Protein AF-A0A957V3A1-F1 (afdb_mono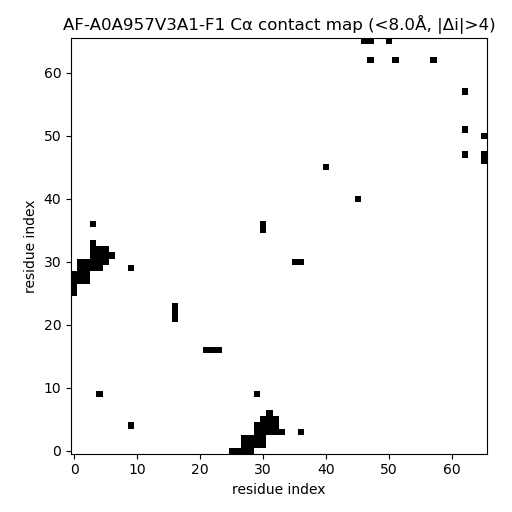mer)

Sequence (66 aa):
MLEVRTLSDVLAGAARTLDTGRAEAEAQIAFATPELLWQVLTGKRWELLQAMCGAGPMSIREAARR

Structure (mmCIF, N/CA/C/O backbone):
data_AF-A0A957V3A1-F1
#
_entry.id   AF-A0A957V3A1-F1
#
loop_
_atom_site.group_PDB
_atom_site.id
_atom_site.type_symbol
_atom_site.label_atom_id
_atom_site.label_alt_id
_atom_site.label_comp_id
_atom_site.label_asym_id
_atom_site.label_entity_id
_atom_site.label_seq_id
_atom_site.pdbx_PDB_ins_code
_atom_site.Cartn_x
_atom_site.Cartn_y
_atom_site.Cartn_z
_atom_site.occupancy
_atom_site.B_iso_or_equiv
_atom_site.auth_seq_id
_atom_site.auth_comp_id
_atom_site.auth_asym_id
_atom_site.auth_atom_id
_atom_site.pdbx_PDB_model_num
ATOM 1 N N . MET A 1 1 ? -3.837 2.729 -4.850 1.00 85.19 1 MET A N 1
ATOM 2 C CA . MET A 1 1 ? -3.852 3.758 -3.790 1.00 85.19 1 MET A CA 1
ATOM 3 C C . MET A 1 1 ? -3.404 3.189 -2.437 1.00 85.19 1 MET A C 1
ATOM 5 O O . MET A 1 1 ? -3.704 2.033 -2.155 1.00 85.19 1 MET A O 1
ATOM 9 N N . LEU A 1 2 ? -2.657 3.960 -1.631 1.00 90.44 2 LEU A N 1
ATOM 10 C CA . LEU A 1 2 ? -2.323 3.628 -0.233 1.00 90.44 2 LEU A CA 1
ATOM 11 C C . LEU A 1 2 ? -3.265 4.408 0.688 1.00 90.44 2 LEU A C 1
ATOM 13 O O . LEU A 1 2 ? -3.384 5.621 0.535 1.00 90.44 2 LEU A O 1
ATOM 17 N N . GLU A 1 3 ? -3.919 3.729 1.625 1.00 94.12 3 GLU A N 1
ATOM 18 C CA . GLU A 1 3 ? -4.956 4.328 2.474 1.00 94.12 3 GLU A CA 1
ATOM 19 C C . GLU A 1 3 ? -4.805 3.908 3.936 1.00 94.12 3 GLU A C 1
ATOM 21 O O . GLU A 1 3 ? -4.234 2.860 4.239 1.00 94.12 3 GLU A O 1
ATOM 26 N N . VAL A 1 4 ? -5.373 4.700 4.846 1.00 95.88 4 VAL A N 1
ATOM 27 C CA . VAL A 1 4 ? -5.546 4.322 6.253 1.00 95.88 4 VAL A CA 1
ATOM 28 C C . VAL A 1 4 ? -7.030 4.110 6.518 1.00 95.88 4 VAL A C 1
ATOM 30 O O . VAL A 1 4 ? -7.809 5.057 6.430 1.00 95.88 4 VAL A O 1
ATOM 33 N N . ARG A 1 5 ? -7.420 2.870 6.818 1.00 96.56 5 ARG A N 1
ATOM 34 C CA . ARG A 1 5 ? -8.816 2.440 6.986 1.00 96.56 5 ARG A CA 1
ATOM 35 C C . ARG A 1 5 ? -8.918 1.295 7.975 1.00 96.56 5 ARG A C 1
ATOM 37 O O . ARG A 1 5 ? -7.993 0.497 8.118 1.00 96.56 5 ARG A O 1
ATOM 44 N N . THR A 1 6 ? -10.075 1.171 8.617 1.00 96.31 6 THR A N 1
ATOM 45 C CA . THR A 1 6 ? -10.322 0.038 9.506 1.00 96.31 6 THR A CA 1
ATOM 46 C C . THR A 1 6 ? -10.569 -1.239 8.704 1.00 96.31 6 THR A C 1
ATOM 48 O O . THR A 1 6 ? -10.983 -1.204 7.542 1.00 96.31 6 THR A O 1
ATOM 51 N N . LEU A 1 7 ? -10.378 -2.394 9.345 1.00 95.38 7 LEU A N 1
ATOM 52 C CA . LEU A 1 7 ? -10.729 -3.683 8.745 1.00 95.38 7 LEU A CA 1
ATOM 53 C C . LEU A 1 7 ? -12.215 -3.741 8.351 1.00 95.38 7 LEU A C 1
ATOM 55 O O . LEU A 1 7 ? -12.546 -4.276 7.297 1.00 95.38 7 LEU A O 1
ATOM 59 N N . SER A 1 8 ? -13.095 -3.153 9.166 1.00 96.94 8 SER A N 1
ATOM 60 C CA . SER A 1 8 ? -14.532 -3.090 8.879 1.00 96.94 8 SER A CA 1
ATOM 61 C C . SER A 1 8 ? -14.808 -2.349 7.569 1.00 96.94 8 SER A C 1
ATOM 63 O O . SER A 1 8 ? -15.552 -2.846 6.728 1.00 96.94 8 SER A O 1
ATOM 65 N N . ASP A 1 9 ? -14.137 -1.217 7.332 1.00 95.62 9 ASP A N 1
ATOM 66 C CA . ASP A 1 9 ? -14.301 -0.439 6.096 1.00 95.62 9 ASP A CA 1
ATOM 67 C C . ASP A 1 9 ? -13.811 -1.202 4.861 1.00 95.62 9 ASP A C 1
ATOM 69 O O . ASP A 1 9 ? -14.373 -1.073 3.770 1.00 95.62 9 ASP A O 1
ATOM 73 N N . VAL A 1 10 ? -12.734 -1.980 5.004 1.00 94.75 10 VAL A N 1
ATOM 74 C CA . VAL A 1 10 ? -12.201 -2.840 3.936 1.00 94.75 10 VAL A CA 1
ATOM 75 C C . VAL A 1 10 ? -13.176 -3.964 3.611 1.00 94.75 10 VAL A C 1
ATOM 77 O O . VAL A 1 10 ? -13.523 -4.149 2.446 1.00 94.75 10 VAL A O 1
ATOM 80 N N . LEU A 1 11 ? -13.678 -4.663 4.628 1.00 95.62 11 LEU A N 1
ATOM 81 C CA . LEU A 1 11 ? -14.636 -5.752 4.445 1.00 95.62 11 LEU A CA 1
ATOM 82 C C . LEU A 1 11 ? -15.977 -5.257 3.898 1.00 95.62 11 LEU A C 1
ATOM 84 O O . LEU A 1 11 ? -16.543 -5.895 3.015 1.00 95.62 11 LEU A O 1
ATOM 88 N N . ALA A 1 12 ? -16.455 -4.096 4.348 1.00 95.12 12 ALA A N 1
ATOM 89 C CA . ALA A 1 12 ? -17.658 -3.476 3.806 1.00 95.12 12 ALA A CA 1
ATOM 90 C C . ALA A 1 12 ? -17.488 -3.104 2.324 1.00 95.12 12 ALA A C 1
ATOM 92 O O . ALA A 1 12 ? -18.414 -3.283 1.537 1.00 95.12 12 ALA A O 1
ATOM 93 N N . GLY A 1 13 ? -16.310 -2.612 1.924 1.00 93.12 13 GLY A N 1
ATOM 94 C CA . GLY A 1 13 ? -15.978 -2.385 0.513 1.00 93.12 13 GLY A CA 1
ATOM 95 C C . GLY A 1 13 ? -15.975 -3.675 -0.300 1.00 93.12 13 GLY A C 1
ATOM 96 O O . GLY A 1 13 ? -16.635 -3.751 -1.332 1.00 93.12 13 GLY A O 1
ATOM 97 N N . ALA A 1 14 ? -15.311 -4.716 0.205 1.00 93.00 14 ALA A N 1
ATOM 98 C CA . ALA A 1 14 ? -15.272 -6.019 -0.448 1.00 93.00 14 ALA A CA 1
ATOM 99 C C . ALA A 1 14 ? -16.675 -6.627 -0.623 1.00 93.00 14 ALA A C 1
ATOM 101 O O . ALA A 1 14 ? -16.995 -7.099 -1.711 1.00 93.00 14 ALA A O 1
ATOM 102 N N . ALA A 1 15 ? -17.530 -6.558 0.403 1.00 95.88 15 ALA A N 1
ATOM 103 C CA . ALA A 1 15 ? -18.916 -7.016 0.322 1.00 95.88 15 ALA A CA 1
ATOM 104 C C . ALA A 1 15 ? -19.694 -6.281 -0.783 1.00 95.88 15 ALA A C 1
ATOM 106 O O . ALA A 1 15 ? -20.304 -6.928 -1.628 1.00 95.88 15 ALA A O 1
ATOM 107 N N . ARG A 1 16 ? -19.582 -4.946 -0.869 1.00 94.50 16 ARG A N 1
ATOM 108 C CA . ARG A 1 16 ? -20.219 -4.165 -1.948 1.00 94.50 16 ARG A CA 1
ATOM 109 C C . ARG A 1 16 ? -19.734 -4.572 -3.339 1.00 94.50 16 ARG A C 1
ATOM 111 O O . ARG A 1 16 ? -20.535 -4.644 -4.271 1.00 94.50 16 ARG A O 1
ATOM 118 N N . THR A 1 17 ? -18.440 -4.835 -3.497 1.00 95.25 17 THR A N 1
ATOM 119 C CA . THR A 1 17 ? -17.864 -5.307 -4.765 1.00 95.25 17 THR A CA 1
ATOM 120 C C . THR A 1 17 ? -18.428 -6.668 -5.161 1.00 95.25 17 THR A C 1
ATOM 122 O O . THR A 1 17 ? -18.750 -6.876 -6.330 1.00 95.25 17 THR A O 1
ATOM 125 N N . LEU A 1 18 ? -18.594 -7.577 -4.196 1.00 95.75 18 LEU A N 1
ATOM 126 C CA . LEU A 1 18 ? -19.207 -8.885 -4.428 1.00 95.75 18 LEU A CA 1
ATOM 127 C C . LEU A 1 18 ? -20.690 -8.759 -4.795 1.00 95.75 18 LEU A C 1
ATOM 129 O O . LEU A 1 18 ? -21.119 -9.371 -5.770 1.00 95.75 1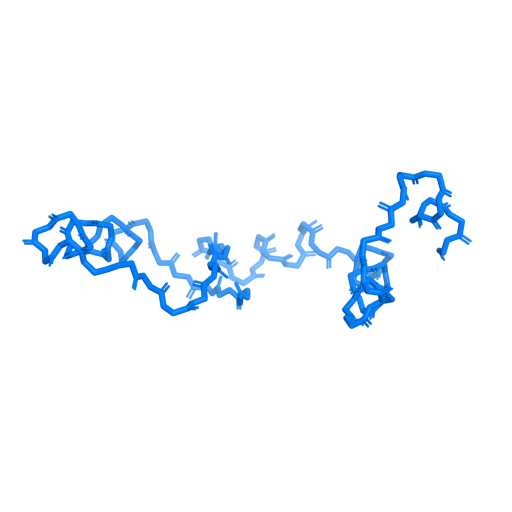8 LEU A O 1
ATOM 133 N N . ASP A 1 19 ? -21.444 -7.924 -4.080 1.00 96.88 19 ASP A N 1
ATOM 134 C CA . ASP A 1 19 ? -22.879 -7.727 -4.318 1.00 96.88 19 ASP A CA 1
ATOM 135 C C . ASP A 1 19 ? -23.162 -7.084 -5.681 1.00 96.88 19 ASP A C 1
ATOM 137 O O . ASP A 1 19 ? -24.125 -7.428 -6.366 1.00 96.88 19 ASP A O 1
ATOM 141 N N . THR A 1 20 ? -22.328 -6.126 -6.088 1.00 95.81 20 THR A N 1
ATOM 142 C CA . THR A 1 20 ? -22.532 -5.369 -7.333 1.00 95.81 20 THR A CA 1
ATOM 143 C C . THR A 1 20 ? -21.826 -5.980 -8.539 1.00 95.81 20 THR A C 1
ATOM 145 O O . THR A 1 20 ? -22.115 -5.591 -9.672 1.00 95.81 20 THR A O 1
ATOM 148 N N . GLY A 1 21 ? -20.865 -6.880 -8.315 1.00 95.56 21 GLY A N 1
ATOM 149 C CA . GLY A 1 21 ? -19.960 -7.391 -9.344 1.00 95.56 21 GLY A CA 1
ATOM 150 C C . GLY A 1 21 ? -19.054 -6.319 -9.964 1.00 95.56 21 GLY A C 1
ATOM 151 O O . GLY A 1 21 ? -18.439 -6.565 -11.002 1.00 95.56 21 GLY A O 1
ATOM 152 N N . ARG A 1 22 ? -18.983 -5.116 -9.378 1.00 93.56 22 ARG A N 1
ATOM 153 C CA . ARG A 1 22 ? -18.177 -4.002 -9.887 1.00 93.56 22 ARG A CA 1
ATOM 154 C C . ARG A 1 22 ? -16.930 -3.853 -9.039 1.00 93.56 22 ARG A C 1
ATOM 156 O O . ARG A 1 22 ? -17.013 -3.445 -7.885 1.00 93.56 22 ARG A O 1
ATOM 163 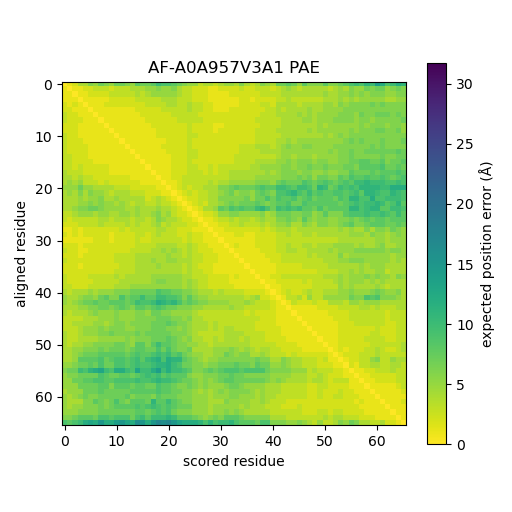N N . ALA A 1 23 ? -15.786 -4.179 -9.630 1.00 88.56 23 ALA A N 1
ATOM 164 C CA . ALA A 1 2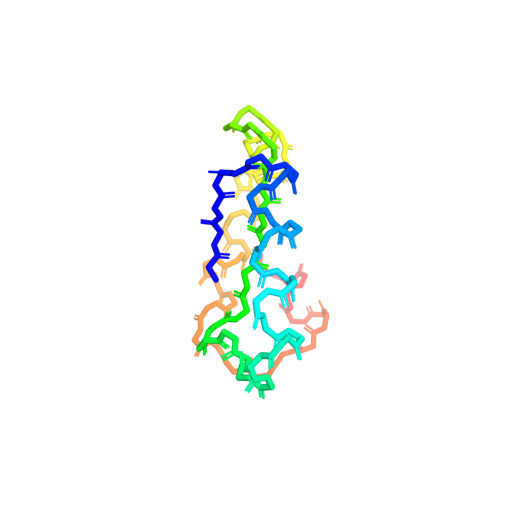3 ? -14.497 -3.951 -9.001 1.00 88.56 23 ALA A CA 1
ATOM 165 C C . ALA A 1 23 ? -14.258 -2.455 -8.748 1.00 88.56 23 ALA A C 1
ATOM 167 O O . ALA A 1 23 ? -14.725 -1.599 -9.505 1.00 88.56 23 ALA A O 1
ATOM 168 N N . GLU A 1 24 ? -13.491 -2.165 -7.699 1.00 85.94 24 GLU A N 1
ATOM 169 C CA . GLU A 1 24 ? -12.936 -0.833 -7.470 1.00 85.94 24 GLU A CA 1
ATOM 170 C C . GLU A 1 24 ? -12.102 -0.397 -8.682 1.00 85.94 24 GLU A C 1
ATOM 172 O O . GLU A 1 24 ? -11.425 -1.213 -9.314 1.00 85.94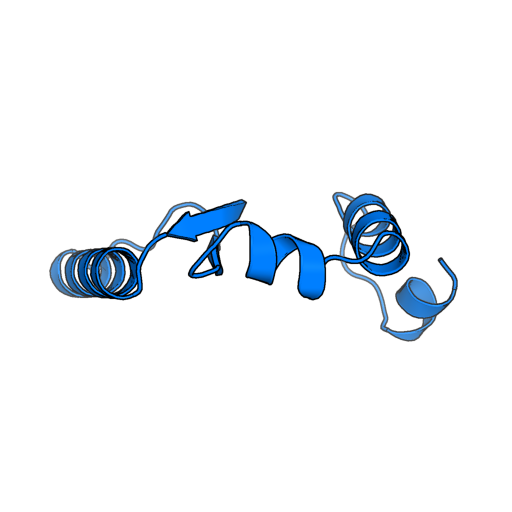 24 GLU A O 1
ATOM 177 N N . ALA A 1 25 ? -12.144 0.898 -9.001 1.00 85.94 25 ALA A N 1
ATOM 178 C CA . ALA A 1 25 ? -11.450 1.445 -10.168 1.00 85.94 25 ALA A CA 1
ATOM 179 C C . ALA A 1 25 ? -9.923 1.282 -10.078 1.00 85.94 25 ALA A C 1
ATOM 181 O O . ALA A 1 25 ? -9.243 1.155 -11.094 1.00 85.94 25 ALA A O 1
ATOM 182 N N . GLU A 1 26 ? -9.392 1.265 -8.855 1.00 85.88 26 GLU A N 1
ATOM 183 C CA . GLU A 1 26 ? -7.973 1.105 -8.580 1.00 85.88 26 GLU A CA 1
ATOM 184 C C . GLU A 1 26 ? -7.737 0.049 -7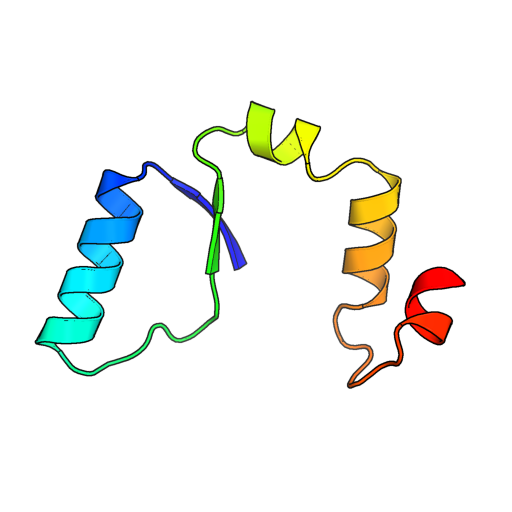.504 1.00 85.88 26 GLU A C 1
ATOM 186 O O . GLU A 1 26 ? -8.513 -0.097 -6.559 1.00 85.88 26 GLU A O 1
ATOM 191 N N . ALA A 1 27 ? -6.600 -0.641 -7.598 1.00 87.06 27 ALA A N 1
ATOM 192 C CA . ALA A 1 27 ? -6.126 -1.490 -6.517 1.00 87.06 27 ALA A CA 1
ATOM 193 C C . ALA A 1 27 ? -5.758 -0.632 -5.296 1.00 87.06 27 ALA A C 1
ATOM 195 O O . ALA A 1 27 ? -4.976 0.321 -5.395 1.00 87.06 27 ALA A O 1
ATOM 196 N N . GLN A 1 28 ? -6.296 -0.988 -4.133 1.00 89.56 28 GLN A N 1
ATOM 197 C CA . GLN A 1 28 ? -6.070 -0.288 -2.869 1.00 89.56 28 GLN A CA 1
ATOM 198 C C . GLN A 1 28 ? -5.315 -1.195 -1.893 1.00 89.56 28 GLN A C 1
ATOM 200 O O . GLN A 1 28 ? -5.620 -2.380 -1.771 1.00 89.56 28 GLN A O 1
ATOM 205 N N . ILE A 1 29 ? -4.340 -0.631 -1.180 1.00 91.81 29 ILE A N 1
ATOM 206 C CA . ILE A 1 29 ? -3.680 -1.267 -0.036 1.00 91.81 29 ILE A CA 1
ATOM 207 C C . ILE A 1 29 ? -3.983 -0.400 1.186 1.00 91.81 29 ILE A C 1
ATOM 209 O O . ILE A 1 29 ? -3.568 0.759 1.245 1.00 91.81 29 ILE A O 1
ATOM 213 N N . ALA A 1 30 ? -4.715 -0.961 2.148 1.00 94.50 30 ALA A N 1
ATOM 214 C CA . ALA A 1 30 ? -5.124 -0.268 3.363 1.00 94.50 30 ALA A CA 1
ATOM 215 C C . ALA A 1 30 ? -4.256 -0.668 4.566 1.00 94.50 30 ALA A C 1
ATOM 217 O O . ALA A 1 30 ? -3.956 -1.845 4.768 1.00 94.50 30 ALA A O 1
ATOM 218 N N . PHE A 1 31 ? -3.908 0.314 5.393 1.00 96.12 31 PHE A N 1
ATOM 219 C CA . PHE A 1 31 ? -3.252 0.139 6.685 1.00 96.12 31 PHE A CA 1
ATOM 220 C C . PHE A 1 31 ? -4.236 0.470 7.806 1.00 96.12 31 PHE A C 1
ATOM 222 O O . PHE A 1 31 ? -4.984 1.440 7.710 1.00 96.12 31 PHE A O 1
ATOM 229 N N . ALA A 1 32 ? -4.223 -0.316 8.884 1.00 96.69 32 ALA A N 1
ATOM 230 C CA . ALA A 1 32 ? -5.144 -0.119 10.005 1.00 96.69 32 ALA A CA 1
ATOM 231 C C . ALA A 1 32 ? -4.934 1.225 10.722 1.00 96.69 32 ALA A C 1
ATOM 233 O O . ALA A 1 32 ? -5.891 1.806 11.227 1.00 96.69 32 ALA A O 1
ATOM 234 N N . THR A 1 33 ? -3.690 1.716 10.764 1.00 95.75 33 THR A N 1
ATOM 235 C CA . THR A 1 33 ? -3.339 3.003 11.371 1.00 95.75 33 THR A CA 1
ATOM 236 C C . THR A 1 33 ? -2.240 3.718 10.572 1.00 95.75 33 THR A C 1
ATOM 238 O O . THR A 1 33 ? -1.499 3.062 9.825 1.00 95.75 33 THR A O 1
ATOM 241 N N . PRO A 1 34 ? -2.091 5.048 10.729 1.00 93.75 34 PRO A N 1
ATOM 242 C CA . PRO A 1 34 ? -0.989 5.795 10.121 1.00 93.75 34 PRO A CA 1
ATOM 243 C C . PRO A 1 34 ? 0.390 5.321 10.600 1.00 93.75 34 PRO A C 1
ATOM 245 O O . PRO A 1 34 ? 1.345 5.303 9.830 1.00 93.75 34 PRO A O 1
ATOM 248 N N . GLU A 1 35 ? 0.509 4.898 11.858 1.00 94.56 35 GLU A N 1
ATOM 249 C CA . GLU A 1 35 ? 1.771 4.431 12.442 1.00 94.56 35 GLU A CA 1
ATOM 250 C C . GLU A 1 35 ? 2.236 3.137 11.773 1.00 94.56 35 GLU A C 1
ATOM 252 O O . GLU A 1 35 ? 3.416 3.000 11.450 1.00 94.56 35 GLU A O 1
ATOM 257 N N . LEU A 1 36 ? 1.309 2.213 11.493 1.00 94.50 36 LEU A N 1
ATOM 258 C CA . LEU A 1 36 ? 1.621 0.989 10.758 1.00 94.50 36 LEU A CA 1
ATOM 259 C C . LEU A 1 36 ? 2.094 1.301 9.334 1.00 94.50 36 LEU A C 1
ATOM 261 O O . LEU A 1 36 ? 3.043 0.678 8.854 1.00 94.50 36 LEU A O 1
ATOM 265 N N . LEU A 1 37 ? 1.460 2.274 8.672 1.00 93.38 37 LEU A N 1
ATOM 266 C CA . LEU A 1 37 ? 1.885 2.734 7.352 1.00 93.38 37 LEU A CA 1
ATOM 267 C C . LEU A 1 37 ? 3.342 3.200 7.397 1.00 93.38 37 LEU A C 1
ATOM 269 O O . LEU A 1 37 ? 4.143 2.712 6.605 1.00 93.38 37 LEU A O 1
ATOM 273 N N . TRP A 1 38 ? 3.714 4.063 8.345 1.00 90.75 38 TRP A N 1
ATOM 274 C CA . TRP A 1 38 ? 5.088 4.566 8.464 1.00 90.75 38 TRP A CA 1
ATOM 275 C C . TRP A 1 38 ? 6.101 3.508 8.906 1.00 90.75 38 TRP A C 1
ATOM 277 O O . TRP A 1 38 ? 7.250 3.530 8.466 1.00 90.75 38 TRP A O 1
ATOM 287 N N . GLN A 1 39 ? 5.685 2.542 9.726 1.00 92.69 39 GLN A N 1
ATOM 288 C CA . GLN A 1 39 ? 6.529 1.408 10.100 1.00 92.69 39 GLN A CA 1
ATOM 289 C C . GLN A 1 39 ? 6.855 0.521 8.886 1.00 92.69 39 GLN A C 1
ATOM 291 O O . GLN A 1 39 ? 7.964 -0.009 8.773 1.00 92.69 39 GLN A O 1
ATOM 296 N N . VAL A 1 40 ? 5.898 0.341 7.971 1.00 92.12 40 VAL A N 1
ATOM 297 C CA . VAL A 1 40 ? 6.074 -0.485 6.770 1.00 92.12 40 VAL A CA 1
ATOM 298 C C . VAL A 1 40 ? 6.760 0.293 5.648 1.00 92.12 40 VAL A C 1
ATOM 300 O O . VAL A 1 40 ? 7.690 -0.233 5.032 1.00 92.12 40 VAL A O 1
ATOM 303 N N . LEU A 1 41 ? 6.334 1.525 5.378 1.00 92.19 41 LEU A N 1
ATOM 304 C CA . LEU A 1 41 ? 6.880 2.412 4.353 1.00 92.19 41 LEU A CA 1
ATOM 305 C C . LEU A 1 41 ? 7.995 3.277 4.931 1.00 92.19 41 LEU A C 1
ATOM 307 O O . LEU A 1 41 ? 7.871 4.488 5.098 1.00 92.19 41 LEU A O 1
ATOM 311 N N . THR A 1 42 ? 9.123 2.627 5.203 1.00 88.50 42 THR A N 1
ATOM 312 C CA . THR A 1 42 ? 10.369 3.330 5.511 1.00 88.50 42 THR A CA 1
ATOM 313 C C . THR A 1 42 ? 10.839 4.150 4.304 1.00 88.50 42 THR A C 1
ATOM 315 O O . THR A 1 42 ? 10.459 3.862 3.167 1.00 88.50 42 THR A O 1
ATOM 318 N N . GLY A 1 43 ? 11.727 5.127 4.527 1.00 88.69 43 GLY A N 1
ATOM 319 C CA . GLY A 1 43 ? 12.228 6.015 3.464 1.00 88.69 43 GLY A CA 1
ATOM 320 C C . GLY A 1 43 ? 12.704 5.277 2.205 1.00 88.69 43 GLY A C 1
ATOM 321 O O . GLY A 1 43 ? 12.230 5.567 1.114 1.00 88.69 43 GLY A O 1
ATOM 322 N N . LYS A 1 44 ? 13.521 4.224 2.353 1.00 88.88 44 LYS A N 1
ATOM 323 C CA . LYS A 1 44 ? 14.009 3.428 1.209 1.00 88.88 44 LYS A CA 1
ATOM 324 C C . LYS A 1 44 ? 12.898 2.720 0.429 1.00 88.88 44 LYS A C 1
ATOM 326 O O . LYS A 1 44 ? 12.965 2.603 -0.789 1.00 88.88 44 LYS A O 1
ATOM 331 N N . ARG A 1 45 ? 11.874 2.208 1.121 1.00 90.69 45 ARG A N 1
ATOM 332 C CA . ARG A 1 45 ? 10.732 1.559 0.456 1.00 90.69 45 ARG A CA 1
ATOM 333 C C . ARG A 1 45 ? 9.878 2.585 -0.277 1.00 90.69 45 ARG A C 1
ATOM 335 O O . ARG A 1 45 ? 9.368 2.281 -1.349 1.00 90.69 45 ARG A O 1
ATOM 342 N N . TRP A 1 46 ? 9.751 3.787 0.280 1.00 90.19 46 TRP A N 1
ATOM 343 C CA . TRP A 1 46 ? 9.072 4.894 -0.377 1.00 90.19 46 TRP A CA 1
ATOM 344 C C . TRP A 1 46 ? 9.806 5.354 -1.642 1.00 90.19 46 TRP A C 1
ATOM 346 O O . TRP A 1 46 ? 9.183 5.438 -2.696 1.00 90.19 46 TRP A O 1
ATOM 356 N N . GLU A 1 47 ? 11.124 5.559 -1.569 1.00 90.44 47 GLU A N 1
ATOM 357 C CA . GLU A 1 47 ? 11.969 5.893 -2.727 1.00 90.44 47 GLU A CA 1
ATOM 358 C C . GLU A 1 47 ? 11.824 4.851 -3.842 1.00 90.44 47 GLU A C 1
ATOM 360 O O . GLU A 1 47 ? 11.599 5.199 -5.004 1.00 90.44 47 GLU A O 1
ATOM 365 N N . LEU A 1 48 ? 11.854 3.563 -3.482 1.00 91.44 48 LEU A N 1
ATOM 366 C CA . LEU A 1 48 ? 11.628 2.478 -4.429 1.00 91.44 48 LEU A CA 1
ATOM 367 C C . LEU A 1 48 ? 10.241 2.571 -5.083 1.00 91.44 48 LEU A C 1
ATOM 369 O O . LEU A 1 48 ? 10.148 2.507 -6.307 1.00 91.44 48 LEU A O 1
ATOM 373 N N . LEU A 1 49 ? 9.170 2.763 -4.302 1.00 90.56 49 LEU A N 1
ATOM 374 C CA . LEU A 1 49 ? 7.813 2.911 -4.842 1.00 90.56 49 LEU A CA 1
ATOM 375 C C . LEU A 1 49 ? 7.697 4.105 -5.793 1.00 90.56 49 LEU A C 1
ATOM 377 O O . LEU A 1 49 ? 7.136 3.959 -6.876 1.00 90.56 49 LEU A O 1
ATOM 381 N N . GLN A 1 50 ? 8.259 5.260 -5.428 1.00 89.38 50 GLN A N 1
ATOM 382 C CA . GLN A 1 50 ? 8.277 6.442 -6.293 1.00 89.38 50 GLN A CA 1
ATOM 383 C C . GLN A 1 50 ? 8.978 6.153 -7.618 1.00 89.38 50 GLN A C 1
ATOM 385 O O . GLN A 1 50 ? 8.503 6.565 -8.672 1.00 89.38 50 GLN A O 1
ATOM 390 N N . ALA A 1 51 ? 10.080 5.410 -7.574 1.00 89.94 51 ALA A N 1
ATOM 391 C CA . ALA A 1 51 ? 10.815 5.044 -8.767 1.00 89.94 51 ALA A CA 1
ATOM 392 C C . ALA A 1 51 ? 10.020 4.045 -9.639 1.00 89.94 51 ALA A C 1
ATOM 394 O O . ALA A 1 51 ? 10.075 4.110 -10.868 1.00 89.94 51 ALA A O 1
ATOM 395 N N . MET A 1 52 ? 9.275 3.123 -9.026 1.00 91.69 52 MET A N 1
ATOM 396 C CA . MET A 1 52 ? 8.431 2.156 -9.738 1.00 91.69 52 MET A CA 1
ATOM 397 C C . MET A 1 52 ? 7.207 2.809 -10.402 1.00 91.69 52 MET A C 1
ATOM 399 O O . MET A 1 52 ? 6.764 2.352 -11.458 1.00 91.69 52 MET A O 1
ATOM 403 N N . CYS A 1 53 ? 6.658 3.875 -9.816 1.00 90.06 53 CYS A N 1
ATOM 404 C CA . CYS A 1 53 ? 5.502 4.585 -10.361 1.00 90.06 53 CYS A CA 1
ATOM 405 C C . CYS A 1 53 ? 5.770 5.105 -11.785 1.00 90.06 53 CYS A C 1
ATOM 407 O O . CYS A 1 53 ? 6.680 5.894 -12.018 1.00 90.06 53 CYS A O 1
ATOM 409 N N . GLY A 1 54 ? 4.957 4.668 -12.752 1.00 86.94 54 GLY A N 1
ATOM 410 C CA . GLY A 1 54 ? 5.059 5.087 -14.157 1.00 86.94 54 GLY A CA 1
ATOM 411 C C . GLY A 1 54 ? 6.204 4.447 -14.955 1.00 86.94 54 GLY A C 1
ATOM 412 O O . GLY A 1 54 ? 6.314 4.706 -16.149 1.00 86.94 54 GLY A O 1
ATOM 413 N N . ALA A 1 55 ? 7.025 3.584 -14.345 1.00 90.25 55 ALA A N 1
ATOM 414 C CA . ALA A 1 55 ? 8.188 2.977 -14.999 1.00 90.25 55 ALA A CA 1
ATOM 415 C C . ALA A 1 55 ? 7.855 1.814 -15.962 1.00 90.25 55 ALA A C 1
ATOM 417 O O . ALA A 1 55 ? 8.745 1.338 -16.664 1.00 90.25 55 ALA A O 1
ATOM 418 N N . GLY A 1 56 ? 6.597 1.357 -16.006 1.00 89.12 56 GLY A N 1
ATOM 419 C CA . GLY A 1 56 ? 6.186 0.156 -16.743 1.00 89.12 56 GLY A CA 1
ATOM 420 C C . GLY A 1 56 ? 6.614 -1.151 -16.050 1.00 89.12 56 GLY A C 1
ATOM 421 O O . GLY A 1 56 ? 7.100 -1.120 -14.918 1.00 89.12 56 GLY A O 1
ATOM 422 N N . PRO A 1 57 ? 6.403 -2.322 -16.682 1.00 92.62 57 PRO A N 1
ATOM 423 C CA . PRO A 1 57 ? 6.859 -3.600 -16.140 1.00 92.62 57 PRO A CA 1
ATOM 424 C C . PRO A 1 57 ? 8.375 -3.602 -15.916 1.00 92.62 57 PRO A C 1
ATOM 426 O O . PRO A 1 57 ? 9.135 -3.240 -16.810 1.00 92.62 57 PRO A O 1
ATOM 429 N N . MET A 1 58 ? 8.816 -4.048 -14.741 1.00 93.44 58 MET A N 1
ATOM 430 C CA . MET A 1 58 ? 10.234 -4.142 -14.397 1.00 93.44 58 MET A CA 1
ATOM 431 C C . MET A 1 58 ? 10.539 -5.433 -13.643 1.00 93.44 58 MET A C 1
ATOM 433 O O . MET A 1 58 ? 9.703 -5.968 -12.913 1.00 93.44 58 MET A O 1
ATOM 437 N N . SER A 1 59 ? 11.757 -5.935 -13.800 1.00 94.69 59 SER A N 1
ATOM 438 C CA . SER A 1 59 ? 12.249 -7.094 -13.066 1.00 94.69 59 SER A CA 1
ATOM 439 C C . SER A 1 59 ? 12.615 -6.739 -11.623 1.00 94.69 59 SER A C 1
ATOM 441 O O . SER A 1 59 ? 12.986 -5.610 -11.296 1.00 94.69 59 SER A O 1
ATOM 443 N N . ILE A 1 60 ? 12.628 -7.754 -10.757 1.00 92.56 60 ILE A N 1
ATOM 444 C CA . ILE A 1 60 ? 13.080 -7.612 -9.364 1.00 92.56 60 ILE A CA 1
ATOM 445 C C . ILE A 1 60 ? 14.518 -7.071 -9.300 1.00 92.56 60 ILE A C 1
ATOM 447 O O . ILE A 1 60 ? 14.846 -6.264 -8.434 1.00 92.56 60 ILE A O 1
ATOM 451 N N . ARG A 1 61 ? 15.386 -7.475 -10.238 1.00 94.75 61 ARG A N 1
ATOM 452 C CA . ARG A 1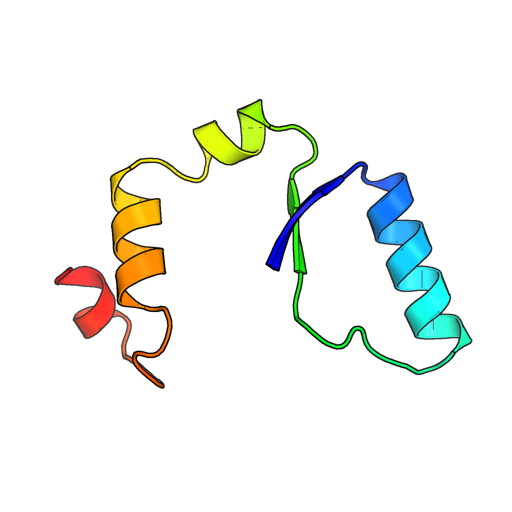 61 ? 16.782 -7.020 -10.279 1.00 94.75 61 ARG A CA 1
ATOM 453 C C . ARG A 1 61 ? 16.895 -5.540 -10.635 1.00 94.75 61 ARG A C 1
ATOM 455 O O . ARG A 1 61 ? 17.775 -4.867 -10.115 1.00 94.75 61 ARG A O 1
ATOM 462 N N . GLU A 1 62 ? 16.053 -5.042 -11.533 1.00 93.56 62 GLU A N 1
ATOM 463 C CA . GLU A 1 62 ? 16.010 -3.614 -11.860 1.00 93.56 62 GLU A CA 1
ATOM 464 C C . GLU A 1 62 ? 15.492 -2.792 -10.685 1.00 93.56 62 GLU A C 1
ATOM 466 O O . GLU A 1 62 ? 16.070 -1.751 -10.390 1.00 93.56 62 GLU A O 1
ATOM 471 N N . ALA A 1 63 ? 14.468 -3.286 -9.983 1.00 92.62 63 ALA A N 1
ATOM 472 C CA . ALA A 1 63 ? 13.943 -2.644 -8.783 1.00 92.62 63 ALA A CA 1
ATOM 473 C C . ALA A 1 63 ? 15.005 -2.572 -7.670 1.00 92.62 63 ALA A C 1
ATOM 475 O O . ALA A 1 63 ? 15.218 -1.515 -7.095 1.00 92.62 63 ALA A O 1
ATOM 476 N N . ALA A 1 64 ? 15.746 -3.658 -7.431 1.00 90.75 64 ALA A N 1
ATOM 477 C CA . ALA A 1 64 ? 16.764 -3.739 -6.378 1.00 90.75 64 ALA A CA 1
ATOM 478 C C . ALA A 1 64 ? 18.003 -2.842 -6.583 1.00 90.75 64 ALA A C 1
ATOM 480 O O . ALA A 1 64 ? 18.831 -2.743 -5.680 1.00 90.75 64 ALA A O 1
ATOM 481 N N . ARG A 1 65 ? 18.183 -2.244 -7.768 1.00 89.75 65 ARG A N 1
ATOM 482 C CA . ARG A 1 65 ? 19.298 -1.323 -8.058 1.00 89.75 65 ARG A CA 1
ATOM 483 C C .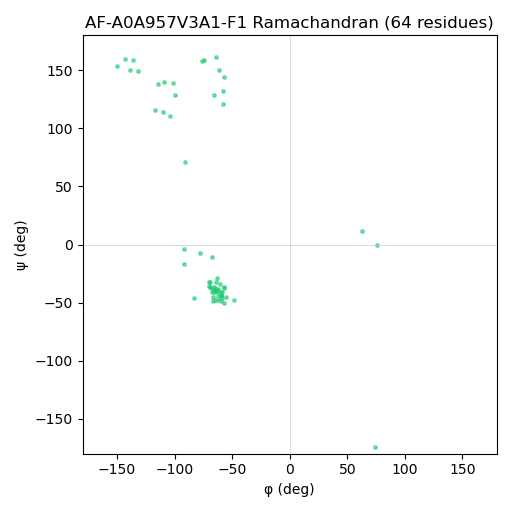 ARG A 1 65 ? 18.958 0.148 -7.803 1.00 89.75 65 ARG A C 1
ATOM 485 O O . ARG A 1 65 ? 19.831 0.986 -8.017 1.00 89.75 65 ARG A O 1
ATOM 492 N N . ARG A 1 66 ? 17.715 0.453 -7.433 1.00 82.12 66 ARG A N 1
ATOM 493 C CA . ARG A 1 66 ? 17.272 1.797 -7.053 1.00 82.12 66 ARG A CA 1
ATOM 494 C C . ARG A 1 66 ? 17.341 1.944 -5.541 1.00 82.12 66 ARG A C 1
ATOM 496 O O . ARG A 1 66 ? 17.767 3.030 -5.109 1.00 82.12 66 ARG A O 1
#

Solvent-accessible surface area (backbone atoms only — not comparable to full-atom values): 4086 Å² total; per-residue (Å²): 86,82,46,71,42,49,71,65,60,52,51,53,50,52,50,51,28,66,76,68,70,50,74,72,95,62,71,70,51,72,24,75,37,68,66,57,43,52,71,69,53,36,71,72,54,44,55,44,51,60,61,52,60,91,61,66,92,76,53,71,71,65,58,74,74,105

pLDDT: mean 92.22, std 3.34, range [82.12, 96.94]

Mean predicted aligned error: 4.22 Å

Foldseek 3Di:
DEEEDAPVVVVVLVVVCVVVVDDDPDDYDYDPDPVRVCVVCDPLNVVLVVVVVPPPDDDPVVSVVD

Secondary structure (DSSP, 8-state):
-EEE--HHHHHHHHHHHHHH----SS--EEESSHHHHHHHS-HHHHHHHHHHTTS-S--HHHHTT-

Radius of gyration: 15.0 Å; 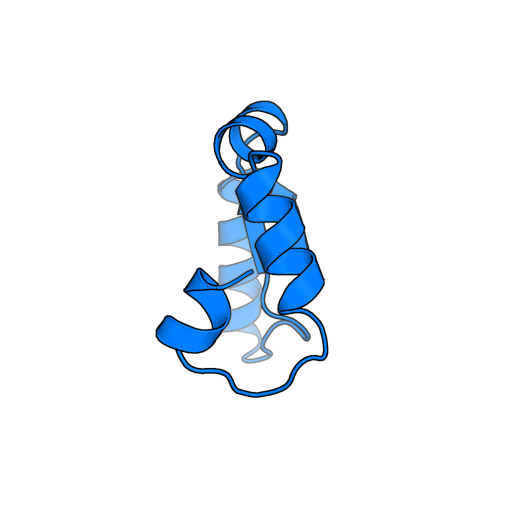Cα contacts (8 Å, |Δi|>4): 40; chains: 1; bounding box: 42×15×29 Å